Protein AF-A0A2M7EKR8-F1 (afdb_monomer)

Foldseek 3Di:
DDDWDALVVVVVVVVVVAWDFDDDDQQWTWIWHQDPNDIDIDITRGGGTDD

Secondary structure (DSSP, 8-state):
-PPPB-HHHHHHHHHHTT-EEEEEETTEEEEEEEETTEEEEEEEE--S-B-

Solvent-accessible surface area (backbone atoms only — not comparable to full-atom values): 3016 Å² total; per-residue (Å²): 130,87,78,70,37,31,19,64,57,53,52,52,51,42,41,75,73,58,31,40,83,76,52,70,61,88,54,37,35,33,31,42,28,76,54,95,94,38,85,44,77,48,75,45,57,59,40,84,65,49,100

pLDDT: mean 94.54, std 7.08, range [63.06, 98.62]

Mean predicted aligned error: 3.13 Å

Nearest PDB structures (foldseek):
  6g26-assembly1_F  TM=8.621E-01  e=3.556E-01  Burkholderia pseudomallei K96243
  8fm6-assembly1_B  TM=6.487E-01  e=2.014E+00  Synechocystis sp. PCC 6803
  6ya2-assembly2_C  TM=6.295E-01  e=2.580E+00  Orthotospovirus tomatomaculae
  2qa4-assembly1_Q  TM=6.472E-01  e=4.504E+00  Haloarcula marismortui

Organism: NCBI:txid1974858

Sequence (51 aa):
MPKLYSGKDVLKTLQRAGFVIVSQKGSHVKLKGLFHNQIHITIVPNHRQIA

Structure (mmCIF, N/CA/C/O backbone):
data_AF-A0A2M7EKR8-F1
#
_entry.id   AF-A0A2M7EKR8-F1
#
loop_
_atom_site.group_PDB
_atom_site.id
_atom_site.type_symbol
_atom_site.label_atom_id
_atom_site.label_alt_id
_atom_site.label_comp_id
_atom_site.label_asym_id
_atom_site.label_entity_id
_atom_site.label_seq_id
_atom_site.pdbx_PDB_ins_code
_atom_site.Cartn_x
_atom_site.Cartn_y
_atom_site.Cartn_z
_atom_site.occupancy
_atom_site.B_iso_or_equiv
_atom_site.auth_seq_id
_atom_site.auth_comp_id
_atom_site.auth_asym_id
_atom_site.auth_atom_id
_atom_site.pdbx_PDB_model_num
ATOM 1 N N . MET A 1 1 ? -0.691 -20.452 -18.376 1.00 73.38 1 MET A N 1
ATOM 2 C CA . MET A 1 1 ? 0.267 -19.362 -18.077 1.00 73.38 1 MET A CA 1
ATOM 3 C C . MET A 1 1 ? -0.307 -18.532 -16.937 1.00 73.38 1 MET A C 1
ATOM 5 O O . MET A 1 1 ? -1.505 -18.265 -16.998 1.00 73.38 1 MET A O 1
ATOM 9 N N . PRO A 1 2 ? 0.469 -18.183 -15.893 1.00 81.38 2 PRO A N 1
ATOM 10 C CA . PRO A 1 2 ? -0.014 -17.291 -14.843 1.00 81.38 2 PRO A CA 1
ATOM 11 C C . PRO A 1 2 ? -0.348 -15.918 -15.436 1.00 81.38 2 PRO A C 1
ATOM 13 O O . PRO A 1 2 ? 0.309 -15.451 -16.368 1.00 81.38 2 PRO A O 1
ATOM 16 N N . L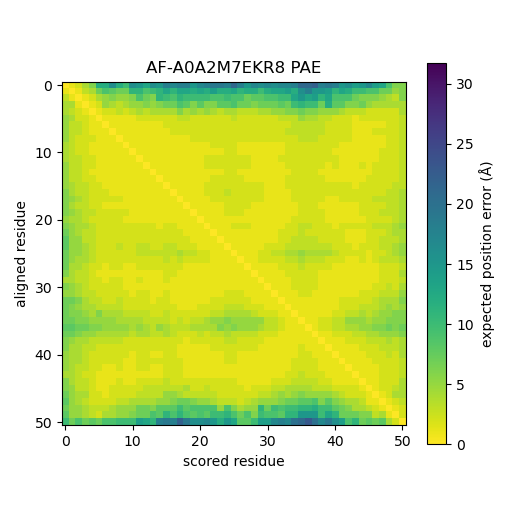YS A 1 3 ? -1.421 -15.303 -14.937 1.00 82.88 3 LYS A N 1
ATOM 17 C CA . LYS A 1 3 ? -1.851 -13.977 -15.380 1.00 82.88 3 LYS A CA 1
ATOM 18 C C . LYS A 1 3 ? -0.992 -12.925 -14.688 1.00 82.88 3 LYS A C 1
ATOM 20 O O . LYS A 1 3 ? -1.032 -12.848 -13.465 1.00 82.88 3 LYS A O 1
ATOM 25 N N . LEU A 1 4 ? -0.287 -12.118 -15.481 1.00 86.50 4 LEU A N 1
ATOM 26 C CA . LEU A 1 4 ? 0.561 -11.052 -14.961 1.00 86.50 4 LEU A CA 1
ATOM 27 C C . LEU A 1 4 ? -0.266 -9.818 -14.579 1.00 86.50 4 LEU A C 1
ATOM 29 O O . LEU A 1 4 ? -1.103 -9.373 -15.371 1.00 86.50 4 LEU A O 1
ATOM 33 N N . TYR A 1 5 ? -0.017 -9.241 -13.403 1.00 91.31 5 TYR A N 1
ATOM 34 C CA . TYR A 1 5 ? -0.678 -8.010 -12.942 1.00 91.31 5 TYR A CA 1
ATOM 35 C C . TYR A 1 5 ? 0.315 -6.860 -12.813 1.00 91.31 5 TYR A C 1
ATOM 37 O O . TYR A 1 5 ? 1.488 -7.078 -12.541 1.00 91.31 5 TYR A O 1
ATOM 45 N N . SER A 1 6 ? -0.120 -5.609 -12.979 1.00 95.00 6 SER A N 1
ATOM 46 C CA . SER A 1 6 ? 0.739 -4.470 -12.637 1.00 95.00 6 SER A CA 1
ATOM 47 C C . SER A 1 6 ? 0.633 -4.129 -11.151 1.00 95.00 6 SER A C 1
ATOM 49 O O . SER A 1 6 ? -0.399 -4.354 -10.513 1.00 95.00 6 SER A O 1
ATOM 51 N N . GLY A 1 7 ? 1.666 -3.490 -10.594 1.00 95.44 7 GLY A N 1
ATOM 52 C CA . GLY A 1 7 ? 1.608 -2.979 -9.223 1.00 95.44 7 GLY A CA 1
ATOM 53 C C . GLY A 1 7 ? 0.458 -1.995 -9.020 1.00 95.44 7 GLY A C 1
ATOM 54 O O . GLY A 1 7 ? -0.189 -2.001 -7.977 1.00 95.44 7 GLY A O 1
ATOM 55 N N . LYS A 1 8 ?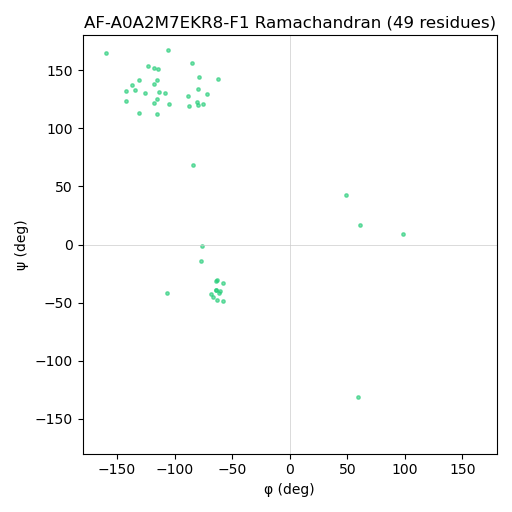 0.118 -1.219 -10.056 1.00 95.88 8 LYS A N 1
ATOM 56 C CA . LYS A 1 8 ? -1.029 -0.304 -10.035 1.00 95.88 8 LYS A CA 1
ATOM 57 C C . LYS A 1 8 ? -2.360 -1.043 -9.898 1.00 95.88 8 LYS A C 1
ATOM 59 O O . LYS A 1 8 ? -3.233 -0.558 -9.180 1.00 95.88 8 LYS A O 1
ATOM 64 N N . ASP A 1 9 ? -2.522 -2.189 -10.556 1.00 96.00 9 ASP A N 1
ATOM 65 C CA . ASP A 1 9 ? -3.758 -2.979 -10.481 1.00 96.00 9 ASP A CA 1
ATOM 66 C C . ASP A 1 9 ? -3.943 -3.575 -9.086 1.00 96.00 9 ASP A C 1
ATOM 68 O O . ASP A 1 9 ? -5.032 -3.491 -8.510 1.00 96.00 9 ASP A O 1
ATOM 72 N N . VAL A 1 10 ? -2.860 -4.095 -8.503 1.00 96.44 10 VAL A N 1
ATOM 73 C CA . VAL A 1 10 ? -2.858 -4.623 -7.133 1.00 96.44 10 VAL A CA 1
ATOM 74 C C . VAL A 1 10 ? -3.167 -3.516 -6.126 1.00 96.44 10 VAL A C 1
ATOM 76 O O . VAL A 1 10 ? -4.056 -3.681 -5.294 1.00 96.44 10 VAL A O 1
ATOM 79 N N . LEU A 1 11 ? -2.512 -2.356 -6.236 1.00 97.44 11 LEU A N 1
ATOM 80 C CA . LEU A 1 11 ? -2.755 -1.210 -5.353 1.00 97.44 11 LEU A CA 1
ATOM 81 C C . LEU A 1 11 ? -4.214 -0.746 -5.392 1.00 97.44 11 LEU A C 1
ATOM 83 O O . LEU A 1 11 ? -4.836 -0.613 -4.340 1.00 97.44 11 LEU A O 1
ATOM 87 N N . LYS A 1 12 ? -4.788 -0.568 -6.589 1.00 97.44 12 LYS A N 1
ATOM 88 C CA . LYS A 1 12 ? -6.202 -0.183 -6.740 1.00 97.44 12 LYS A CA 1
ATOM 89 C C . LYS A 1 12 ? -7.144 -1.216 -6.132 1.00 97.44 12 LYS A C 1
ATOM 91 O O . LYS A 1 12 ? -8.147 -0.851 -5.525 1.00 97.44 12 LYS A O 1
ATOM 96 N N . THR A 1 13 ? -6.834 -2.496 -6.306 1.00 97.19 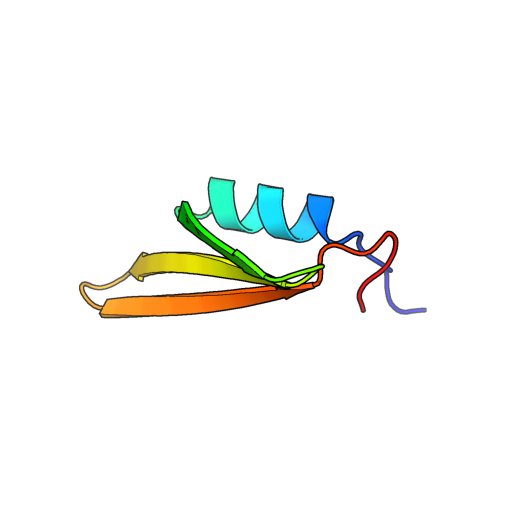13 THR A N 1
ATOM 97 C CA . THR A 1 13 ? -7.653 -3.589 -5.773 1.00 97.19 13 THR A CA 1
ATOM 98 C C . THR A 1 13 ? -7.617 -3.605 -4.248 1.00 97.19 13 THR A C 1
ATOM 100 O O . THR A 1 13 ? -8.671 -3.657 -3.620 1.00 97.19 13 THR A O 1
ATOM 103 N N . LEU A 1 14 ? -6.436 -3.458 -3.642 1.00 97.44 14 LEU A N 1
ATOM 104 C CA . LEU A 1 14 ? -6.299 -3.370 -2.186 1.00 97.44 14 LEU A CA 1
ATOM 105 C C . LEU A 1 14 ? -6.986 -2.122 -1.620 1.00 97.44 14 LEU A C 1
ATOM 107 O O . LEU A 1 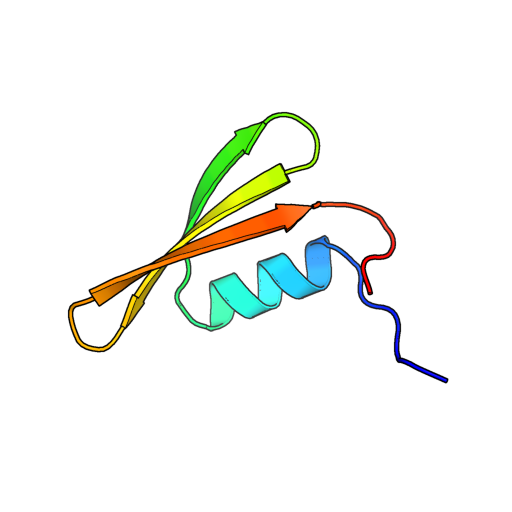14 ? -7.653 -2.210 -0.593 1.00 97.44 14 LEU A O 1
ATOM 111 N N . GLN A 1 15 ? -6.893 -0.978 -2.304 1.00 98.06 15 GLN A N 1
ATOM 112 C CA . GLN A 1 15 ? -7.606 0.232 -1.888 1.00 98.06 15 GLN A CA 1
ATOM 113 C C . GLN A 1 15 ? -9.127 0.047 -1.892 1.00 98.06 15 GLN A C 1
ATOM 115 O O . GLN A 1 15 ? -9.791 0.433 -0.933 1.00 98.06 15 GLN A O 1
ATOM 120 N N . ARG A 1 16 ? -9.684 -0.614 -2.916 1.00 98.25 16 ARG A N 1
ATOM 121 C CA . ARG A 1 16 ? -11.113 -0.988 -2.955 1.00 98.25 16 ARG A CA 1
ATOM 122 C C . ARG A 1 16 ? -11.497 -1.972 -1.852 1.00 98.25 16 ARG A C 1
ATOM 124 O O . ARG A 1 16 ? -12.622 -1.924 -1.373 1.00 98.25 16 ARG A O 1
ATOM 131 N N . ALA A 1 17 ? -10.569 -2.833 -1.444 1.00 97.56 17 ALA A N 1
ATOM 132 C CA . ALA A 1 17 ? -10.755 -3.754 -0.329 1.00 97.56 17 ALA A CA 1
ATOM 133 C C . ALA A 1 17 ? -10.639 -3.078 1.053 1.00 97.56 17 ALA A C 1
ATOM 135 O O . ALA A 1 17 ? -10.797 -3.755 2.061 1.00 97.56 17 ALA A O 1
ATOM 136 N N . GLY A 1 18 ? -10.369 -1.768 1.126 1.00 97.94 18 GLY A N 1
ATOM 137 C CA . GLY A 1 18 ? -10.303 -1.016 2.384 1.00 97.94 18 GLY A CA 1
ATOM 138 C C . GLY A 1 18 ? -8.891 -0.801 2.936 1.00 97.94 18 GLY A C 1
ATOM 139 O O . GLY A 1 18 ? -8.737 -0.317 4.057 1.00 97.94 18 GLY A O 1
ATOM 140 N N . PHE A 1 19 ? -7.844 -1.127 2.173 1.00 98.56 19 PHE A N 1
ATOM 141 C CA . PHE A 1 19 ? -6.483 -0.731 2.529 1.00 98.56 19 PHE A CA 1
ATOM 142 C C . PHE A 1 19 ? -6.218 0.736 2.169 1.00 98.56 19 PHE A C 1
ATOM 144 O O . PHE A 1 19 ? -6.627 1.230 1.123 1.00 98.56 19 PHE A O 1
ATOM 151 N N . VAL A 1 20 ? -5.437 1.428 2.989 1.00 98.31 20 VAL A N 1
ATOM 152 C CA . VAL A 1 20 ? -4.975 2.795 2.728 1.00 98.31 20 VAL A CA 1
ATOM 153 C C . VAL A 1 20 ? -3.463 2.820 2.562 1.00 98.31 20 VAL A C 1
ATOM 155 O O . VAL A 1 20 ? -2.746 2.105 3.259 1.00 98.31 20 VAL A O 1
ATOM 158 N N . ILE A 1 21 ? -2.963 3.635 1.634 1.00 98.31 21 ILE A N 1
ATOM 159 C CA . ILE A 1 21 ? -1.520 3.836 1.459 1.00 98.31 21 ILE A CA 1
ATOM 160 C C . ILE A 1 21 ? -1.003 4.657 2.645 1.00 98.31 21 ILE A C 1
ATOM 162 O O . ILE A 1 21 ? -1.562 5.702 2.963 1.00 98.31 21 ILE A O 1
ATOM 166 N N . VAL A 1 22 ? 0.059 4.17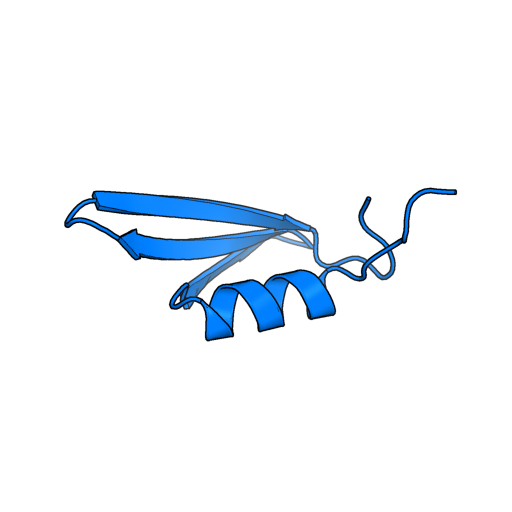8 3.293 1.00 98.44 22 VAL A N 1
ATOM 167 C CA . VAL A 1 22 ? 0.662 4.823 4.474 1.00 98.44 22 VAL A CA 1
ATOM 168 C C . VAL A 1 22 ? 1.987 5.487 4.132 1.00 98.44 22 VAL A C 1
ATOM 170 O O . VAL A 1 22 ? 2.276 6.578 4.611 1.00 98.44 22 VAL A O 1
ATOM 173 N N . SER A 1 23 ? 2.818 4.826 3.329 1.00 98.38 23 SER A N 1
ATOM 174 C CA . SER A 1 23 ? 4.107 5.367 2.909 1.00 98.38 23 SER A CA 1
ATOM 175 C C . SER A 1 23 ? 4.616 4.671 1.653 1.00 98.38 23 SER A C 1
ATOM 177 O O . SER A 1 23 ? 4.146 3.595 1.281 1.00 98.38 23 SER A O 1
ATOM 179 N N . GLN A 1 24 ? 5.601 5.280 1.002 1.00 98.06 24 GLN A N 1
ATOM 180 C CA . GLN A 1 24 ? 6.294 4.699 -0.139 1.00 98.06 24 GLN A CA 1
ATOM 181 C C . GLN A 1 24 ? 7.797 4.945 -0.003 1.00 98.06 24 GLN A C 1
ATOM 183 O O . GLN A 1 24 ? 8.220 6.046 0.344 1.00 98.06 24 GLN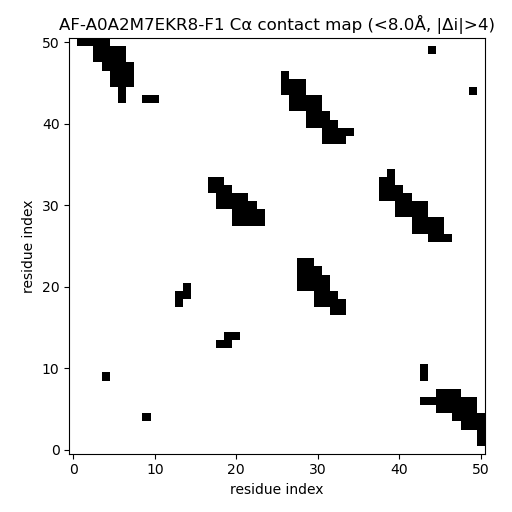 A O 1
ATOM 188 N N . LYS A 1 25 ? 8.604 3.923 -0.304 1.00 98.00 25 LYS A N 1
ATOM 189 C CA . LYS A 1 25 ? 10.061 4.042 -0.445 1.00 98.00 25 LYS A CA 1
ATOM 190 C C . LYS A 1 25 ? 10.486 3.385 -1.754 1.00 98.00 25 LYS A C 1
ATOM 192 O O . LYS A 1 25 ? 10.369 2.171 -1.919 1.00 98.00 25 LYS A O 1
ATOM 197 N N . GLY A 1 26 ? 10.970 4.191 -2.697 1.00 96.69 26 GLY A N 1
ATOM 198 C CA . GLY A 1 26 ? 11.237 3.719 -4.056 1.00 96.69 26 GLY A CA 1
ATOM 199 C C . GLY A 1 26 ? 9.962 3.170 -4.703 1.00 96.69 26 GLY A C 1
AT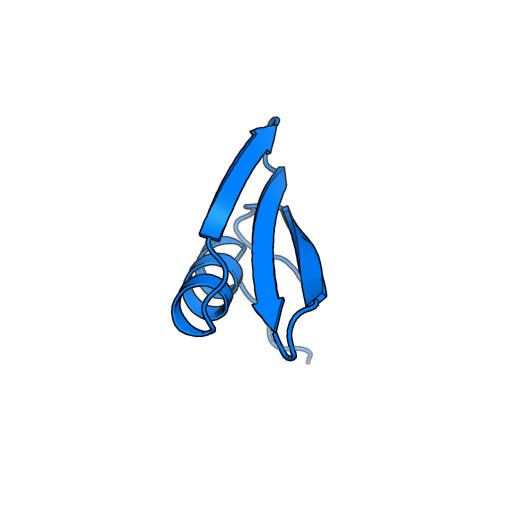OM 200 O O . GLY A 1 26 ? 8.914 3.811 -4.641 1.00 96.69 26 GLY A O 1
ATOM 201 N N . SER A 1 27 ? 10.032 1.977 -5.296 1.00 96.44 27 SER A N 1
ATOM 202 C CA . SER A 1 27 ? 8.859 1.307 -5.870 1.00 96.44 27 SER A CA 1
ATOM 203 C C . SER A 1 27 ? 7.942 0.659 -4.831 1.00 96.44 27 SER A C 1
ATOM 205 O O . SER A 1 27 ? 6.818 0.316 -5.172 1.00 96.44 27 SER A O 1
ATOM 207 N N . HIS A 1 28 ? 8.364 0.479 -3.579 1.00 97.94 28 HIS A N 1
ATOM 208 C CA . HIS A 1 28 ? 7.590 -0.272 -2.592 1.00 97.94 28 HIS A CA 1
ATOM 209 C C . HIS A 1 28 ? 6.595 0.637 -1.873 1.00 97.94 28 HIS A C 1
ATOM 211 O O . HIS A 1 28 ? 6.983 1.591 -1.194 1.00 97.94 28 HIS A O 1
ATOM 217 N N . VAL A 1 29 ? 5.311 0.319 -2.005 1.00 98.44 29 VAL A N 1
ATOM 218 C CA . VAL A 1 29 ? 4.199 1.051 -1.397 1.00 98.44 29 VAL A CA 1
ATOM 219 C C . VAL A 1 29 ? 3.668 0.245 -0.219 1.00 98.44 29 VAL A C 1
ATOM 221 O O . VAL A 1 29 ? 3.244 -0.898 -0.384 1.00 98.44 29 VAL A O 1
ATOM 224 N N . LYS A 1 30 ? 3.689 0.838 0.974 1.00 98.62 30 LYS A N 1
ATOM 225 C CA . LYS A 1 30 ? 3.134 0.261 2.199 1.00 98.62 30 LYS A CA 1
ATOM 226 C C . LYS A 1 30 ? 1.666 0.645 2.322 1.00 98.62 30 LYS A C 1
ATOM 228 O O . LYS A 1 30 ? 1.331 1.831 2.302 1.00 98.62 30 LYS A O 1
ATOM 233 N N . LEU A 1 31 ? 0.811 -0.348 2.529 1.00 98.62 31 LEU A N 1
ATOM 234 C CA . LEU A 1 31 ? -0.607 -0.179 2.804 1.00 98.62 31 LEU A CA 1
ATOM 235 C C . LEU A 1 31 ? -0.969 -0.737 4.180 1.00 98.62 31 LEU A C 1
ATOM 237 O O . LEU A 1 31 ? -0.334 -1.670 4.675 1.00 98.62 31 LEU A O 1
ATOM 241 N N . LYS A 1 32 ? -2.008 -0.161 4.779 1.00 98.62 32 LYS A N 1
ATOM 242 C CA . LYS A 1 32 ? -2.602 -0.579 6.047 1.00 98.62 32 LYS A CA 1
ATOM 243 C C . LYS A 1 32 ? -4.093 -0.817 5.852 1.00 98.62 32 LYS A C 1
ATOM 245 O O . LYS A 1 32 ? -4.772 0.057 5.331 1.00 98.62 32 LYS A O 1
ATOM 250 N N . GLY A 1 33 ? -4.601 -1.952 6.307 1.00 98.25 33 GLY A N 1
ATOM 251 C CA . GLY A 1 33 ? -6.034 -2.229 6.405 1.00 98.25 33 GLY A CA 1
ATOM 252 C C . GLY A 1 33 ? -6.421 -2.593 7.835 1.00 98.25 33 GLY A C 1
ATOM 253 O O . GLY A 1 33 ? -5.579 -3.060 8.605 1.00 98.25 33 GLY A O 1
ATOM 254 N N . LEU A 1 34 ? -7.679 -2.356 8.202 1.00 97.81 34 LEU A N 1
ATOM 255 C CA . LEU A 1 34 ? -8.256 -2.779 9.479 1.00 97.81 34 LEU A CA 1
ATOM 256 C C . LEU A 1 34 ? -9.362 -3.792 9.187 1.00 97.81 34 LEU A C 1
ATOM 258 O O . LEU A 1 34 ? -10.395 -3.432 8.633 1.00 97.81 34 LEU A O 1
ATOM 262 N N . PHE A 1 35 ? -9.145 -5.047 9.568 1.00 96.12 35 PHE A N 1
ATOM 263 C CA . PHE A 1 35 ? -10.098 -6.136 9.350 1.00 96.12 35 PHE A CA 1
ATOM 264 C C . PHE A 1 35 ? -10.227 -6.943 10.629 1.00 96.12 35 PHE A C 1
ATOM 266 O O . PHE A 1 35 ? -9.211 -7.266 11.241 1.00 96.12 35 PHE A O 1
ATOM 273 N N . HIS A 1 36 ? -11.456 -7.253 11.045 1.00 95.56 36 HIS A N 1
ATOM 274 C CA . HIS A 1 36 ? -11.725 -7.977 12.296 1.00 95.56 36 HIS A CA 1
ATOM 275 C C . HIS A 1 36 ? -10.979 -7.374 13.501 1.00 95.56 36 HIS A C 1
ATOM 277 O O . HIS A 1 36 ? -10.371 -8.087 14.293 1.00 95.56 36 HIS A O 1
ATOM 283 N N . ASN A 1 37 ? -10.972 -6.039 13.589 1.00 95.75 37 ASN A N 1
ATOM 284 C CA . ASN A 1 37 ? -10.269 -5.270 14.619 1.00 95.75 37 ASN A CA 1
ATOM 285 C C . ASN A 1 37 ? -8.735 -5.457 14.658 1.00 95.75 37 ASN A C 1
ATOM 287 O O . ASN A 1 37 ? -8.089 -5.085 15.636 1.00 95.75 37 ASN A O 1
ATOM 291 N N . GLN A 1 38 ? -8.140 -5.997 13.590 1.00 97.81 38 GLN A N 1
ATOM 292 C CA . GLN A 1 38 ? -6.704 -6.236 13.466 1.00 97.81 38 GLN A CA 1
ATOM 293 C C . GLN A 1 38 ? -6.091 -5.434 12.319 1.00 97.81 38 GLN A C 1
ATOM 295 O O . GLN A 1 38 ? -6.645 -5.326 11.217 1.00 97.81 38 GLN A O 1
ATOM 300 N N . ILE A 1 39 ? -4.908 -4.879 12.580 1.00 98.06 39 ILE A N 1
ATOM 301 C CA . ILE A 1 39 ? -4.140 -4.127 11.592 1.00 98.06 39 ILE A CA 1
ATOM 302 C C . ILE A 1 39 ? -3.396 -5.104 10.685 1.00 98.06 39 ILE A C 1
ATOM 304 O O . ILE A 1 39 ? -2.554 -5.870 11.142 1.00 98.06 39 ILE A O 1
ATOM 308 N N . HIS A 1 40 ? -3.651 -5.001 9.386 1.00 98.38 40 HIS A N 1
ATOM 309 C CA . HIS A 1 40 ? -2.946 -5.743 8.351 1.00 98.38 40 HIS A CA 1
ATOM 310 C C . HIS A 1 40 ? -2.045 -4.789 7.577 1.00 98.38 40 HIS A C 1
ATOM 312 O O . HIS A 1 40 ? -2.490 -3.727 7.137 1.00 98.38 40 HIS A O 1
ATOM 318 N N . ILE A 1 41 ? -0.778 -5.164 7.409 1.00 98.25 41 ILE A N 1
ATOM 319 C CA . ILE A 1 41 ? 0.201 -4.399 6.637 1.00 98.25 41 ILE A CA 1
ATOM 320 C C . ILE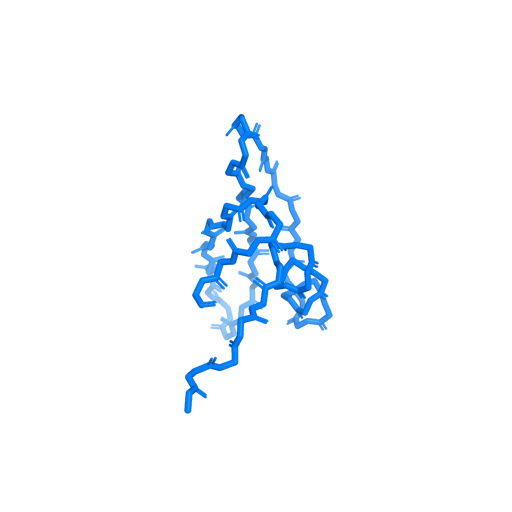 A 1 41 ? 0.586 -5.202 5.402 1.00 98.25 41 ILE A C 1
ATOM 322 O O . ILE A 1 41 ? 0.946 -6.372 5.499 1.00 98.25 41 ILE A O 1
ATOM 326 N N . THR A 1 42 ? 0.559 -4.551 4.245 1.00 97.88 42 THR A N 1
ATOM 327 C CA . THR A 1 42 ? 0.984 -5.148 2.976 1.00 97.88 42 THR A CA 1
ATOM 328 C C . THR A 1 42 ? 1.930 -4.194 2.269 1.00 97.88 42 THR A C 1
ATOM 330 O O . THR A 1 42 ? 1.737 -2.980 2.309 1.00 97.88 42 THR A O 1
ATOM 333 N N . ILE A 1 43 ? 2.969 -4.730 1.632 1.00 97.88 43 ILE A N 1
ATOM 334 C CA . ILE A 1 43 ? 3.922 -3.951 0.843 1.00 97.88 43 ILE A CA 1
ATOM 335 C C . ILE A 1 43 ? 3.847 -4.448 -0.595 1.00 97.88 43 ILE A C 1
ATOM 337 O O . ILE A 1 43 ? 4.060 -5.630 -0.850 1.00 97.88 43 ILE A O 1
ATOM 341 N N . VAL A 1 44 ? 3.537 -3.547 -1.524 1.00 97.00 44 VAL A N 1
ATOM 342 C CA . VAL A 1 44 ? 3.392 -3.862 -2.949 1.00 97.00 44 VAL A CA 1
ATOM 343 C C . VAL A 1 44 ? 4.472 -3.129 -3.744 1.00 97.00 44 VAL A C 1
ATOM 345 O O . VAL A 1 44 ? 4.560 -1.901 -3.647 1.00 97.00 44 VAL A O 1
ATOM 348 N N . PRO A 1 45 ? 5.285 -3.829 -4.551 1.00 96.56 45 PRO A N 1
ATOM 349 C CA . PRO A 1 45 ? 6.194 -3.178 -5.481 1.00 96.56 45 PRO A CA 1
ATOM 350 C C . PRO A 1 45 ? 5.420 -2.622 -6.689 1.00 96.56 45 PRO A C 1
ATOM 352 O O . PRO A 1 45 ? 4.760 -3.340 -7.431 1.00 96.56 45 PRO A O 1
ATOM 355 N N . ASN A 1 46 ? 5.493 -1.316 -6.914 1.00 95.31 46 ASN A N 1
ATOM 356 C CA . ASN A 1 46 ? 4.789 -0.610 -7.980 1.00 95.31 46 ASN A CA 1
ATOM 357 C C . ASN A 1 46 ? 5.567 -0.669 -9.308 1.00 95.31 46 ASN A C 1
ATOM 359 O O . ASN A 1 46 ? 6.100 0.336 -9.784 1.00 95.31 46 ASN A O 1
ATOM 363 N N . HIS A 1 47 ? 5.659 -1.865 -9.893 1.00 93.81 47 HIS A N 1
ATOM 364 C CA . HIS A 1 47 ? 6.265 -2.109 -11.207 1.00 93.81 47 HIS A CA 1
ATOM 365 C C . HIS A 1 47 ? 5.206 -2.380 -12.286 1.00 93.81 47 HIS A C 1
ATOM 367 O O . HIS A 1 47 ? 4.029 -2.592 -11.990 1.00 93.81 47 HIS A O 1
ATOM 373 N N . ARG A 1 48 ? 5.618 -2.357 -13.564 1.00 89.94 48 ARG A N 1
ATOM 374 C CA . ARG A 1 48 ? 4.717 -2.605 -14.708 1.00 89.94 48 ARG A CA 1
ATOM 375 C C . ARG A 1 48 ? 4.131 -4.019 -14.707 1.00 89.94 48 ARG A C 1
ATOM 377 O O . ARG A 1 48 ? 3.009 -4.180 -15.168 1.00 89.94 48 ARG A O 1
ATOM 384 N N . GLN A 1 49 ? 4.862 -4.995 -14.174 1.00 87.00 49 GLN A N 1
ATOM 385 C CA . GLN A 1 49 ? 4.417 -6.374 -13.994 1.00 87.00 49 GLN A CA 1
ATOM 386 C C . GLN A 1 49 ? 4.957 -6.905 -12.665 1.00 87.00 49 GLN A C 1
ATOM 388 O O . GLN A 1 49 ? 6.132 -6.703 -12.356 1.00 87.00 49 GLN A O 1
ATOM 393 N N . ILE A 1 50 ? 4.084 -7.526 -11.879 1.00 78.12 50 ILE A N 1
ATOM 394 C CA . ILE A 1 50 ? 4.353 -8.194 -10.611 1.00 78.12 50 ILE A CA 1
ATOM 395 C C . ILE A 1 50 ? 3.480 -9.457 -10.540 1.00 78.12 50 ILE A C 1
A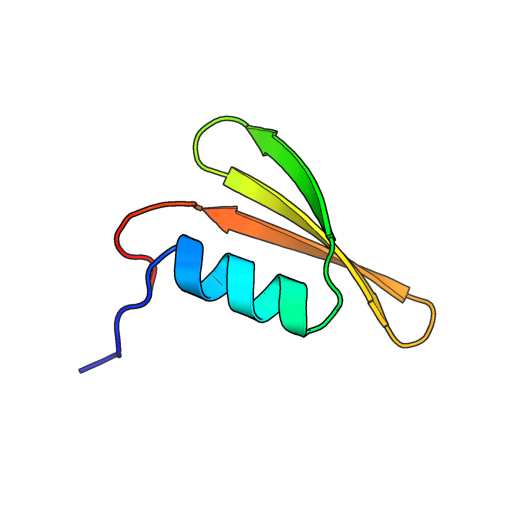TOM 397 O O . ILE A 1 50 ? 2.257 -9.360 -10.636 1.00 78.12 50 ILE A O 1
ATOM 401 N N . ALA A 1 51 ? 4.142 -10.606 -10.349 1.00 63.06 51 ALA A N 1
ATOM 402 C CA . ALA A 1 51 ? 3.582 -11.967 -10.408 1.00 63.06 51 ALA A CA 1
ATOM 403 C C . ALA A 1 51 ? 2.991 -12.369 -11.764 1.00 63.06 51 ALA A C 1
ATOM 405 O O . ALA A 1 51 ? 2.494 -11.473 -12.475 1.00 63.06 51 ALA A O 1
#

Radius of gyration: 11.47 Å; Cα contacts (8 Å, |Δi|>4): 83; chains: 1; bounding box: 23×25×33 Å

InterPro domains:
  IPR012933 HicA mRNA interferase family [PF07927] (7-48)
  IPR038570 HicA superfamily [G3DSA:3.30.920.30] (5-51)